Protein AF-A0A936MCS5-F1 (afdb_monomer)

Radius of gyration: 23.06 Å; Cα contacts (8 Å, |Δi|>4): 5; chains: 1; bounding box: 42×31×57 Å

Secondary structure (DSSP, 8-state):
---HHHHHHHHHTS-GGGHHHHHHHHHHHS------HHHHHHHHTTTTTTSSS-HHHHHHHHHHHHHHHH--

Structure (mmCIF, N/CA/C/O backbone):
data_AF-A0A936MCS5-F1
#
_entry.id   AF-A0A936MCS5-F1
#
loop_
_atom_site.group_PDB
_atom_site.id
_atom_site.type_symbol
_atom_site.label_atom_id
_atom_site.label_alt_id
_atom_site.label_comp_id
_atom_site.label_asym_id
_atom_site.label_entity_id
_atom_site.label_seq_id
_atom_site.pdbx_PDB_ins_code
_atom_site.Cartn_x
_atom_site.Cartn_y
_atom_site.Cartn_z
_atom_site.occupancy
_atom_site.B_iso_or_equiv
_atom_site.auth_seq_id
_atom_site.auth_comp_id
_atom_site.auth_asym_id
_atom_site.auth_atom_id
_atom_site.pdbx_PDB_model_num
ATOM 1 N N . MET A 1 1 ? 10.617 6.351 -34.548 1.00 67.06 1 MET A N 1
ATOM 2 C CA . MET A 1 1 ? 9.986 6.628 -33.238 1.00 67.06 1 MET A CA 1
ATOM 3 C C . MET A 1 1 ? 9.701 5.306 -32.564 1.00 67.06 1 MET A C 1
ATOM 5 O O . MET A 1 1 ? 9.207 4.408 -33.234 1.00 67.06 1 MET A O 1
ATOM 9 N N . LEU A 1 2 ? 10.027 5.180 -31.280 1.00 76.50 2 LEU A N 1
ATOM 10 C CA . LEU A 1 2 ? 9.667 3.992 -30.513 1.00 76.50 2 LEU A CA 1
ATOM 11 C C . LEU A 1 2 ? 8.138 3.962 -30.368 1.00 76.50 2 LEU A C 1
ATOM 13 O O . LEU A 1 2 ? 7.554 4.927 -29.879 1.00 76.50 2 LEU A O 1
ATOM 17 N N . THR A 1 3 ? 7.486 2.895 -30.828 1.00 87.69 3 THR A N 1
ATOM 18 C CA . THR A 1 3 ? 6.035 2.709 -30.663 1.00 87.69 3 THR A CA 1
ATOM 19 C C . THR A 1 3 ? 5.772 1.499 -29.780 1.00 87.69 3 THR A C 1
ATOM 21 O O . THR A 1 3 ? 6.573 0.565 -29.761 1.00 87.69 3 THR A O 1
ATOM 24 N N . LEU A 1 4 ? 4.634 1.474 -29.080 1.00 82.31 4 LEU A N 1
ATOM 25 C CA . LEU A 1 4 ? 4.241 0.330 -28.249 1.00 82.31 4 LEU A CA 1
ATOM 26 C C . LEU A 1 4 ? 4.251 -0.987 -29.0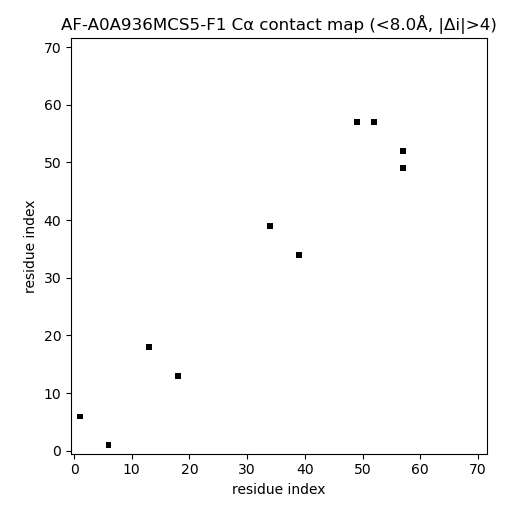44 1.00 82.31 4 LEU A C 1
ATOM 28 O O . LEU A 1 4 ? 4.710 -2.013 -28.553 1.00 82.31 4 LEU A O 1
ATOM 32 N N . ASN A 1 5 ? 3.821 -0.936 -30.305 1.00 84.31 5 ASN A N 1
ATOM 33 C CA . ASN A 1 5 ? 3.808 -2.091 -31.200 1.00 84.31 5 ASN A CA 1
ATOM 34 C C . ASN A 1 5 ? 5.215 -2.592 -31.552 1.00 84.31 5 ASN A C 1
ATOM 36 O O . ASN A 1 5 ? 5.391 -3.788 -31.767 1.00 84.31 5 ASN A O 1
ATOM 40 N N . SER A 1 6 ? 6.208 -1.702 -31.610 1.00 84.06 6 SER A N 1
ATOM 41 C CA . SER A 1 6 ? 7.614 -2.073 -31.809 1.00 84.06 6 SER A CA 1
ATOM 42 C C . SER A 1 6 ? 8.158 -2.810 -30.581 1.00 84.06 6 SER A C 1
ATOM 44 O O . SER A 1 6 ? 8.713 -3.893 -30.717 1.00 84.06 6 SER A O 1
ATOM 46 N N . ILE A 1 7 ? 7.882 -2.289 -29.382 1.00 82.62 7 ILE A N 1
ATOM 47 C CA . ILE A 1 7 ? 8.316 -2.882 -28.106 1.00 82.62 7 ILE A CA 1
ATOM 48 C C . ILE A 1 7 ? 7.682 -4.264 -27.893 1.00 82.62 7 ILE A C 1
ATOM 50 O O . ILE A 1 7 ? 8.353 -5.210 -27.500 1.00 82.62 7 ILE A O 1
ATOM 54 N N . LEU A 1 8 ? 6.387 -4.410 -28.188 1.00 81.75 8 LEU A N 1
ATOM 55 C CA . LEU A 1 8 ? 5.683 -5.687 -28.044 1.00 81.75 8 LEU A CA 1
ATOM 56 C C . LEU A 1 8 ? 6.192 -6.767 -29.005 1.00 81.75 8 LEU A C 1
ATOM 58 O O . LEU A 1 8 ? 6.084 -7.947 -28.685 1.00 81.75 8 LEU A O 1
ATOM 62 N N . LYS A 1 9 ? 6.713 -6.388 -30.178 1.00 84.25 9 LYS A N 1
ATOM 63 C CA . LYS A 1 9 ? 7.370 -7.336 -31.086 1.00 84.25 9 LYS A CA 1
ATOM 64 C C . LYS A 1 9 ? 8.710 -7.786 -30.513 1.00 84.25 9 LYS A C 1
ATOM 66 O O . LYS A 1 9 ? 8.927 -8.981 -30.392 1.00 84.25 9 LYS A O 1
ATOM 71 N N . GLU A 1 10 ? 9.531 -6.847 -30.053 1.00 80.75 10 GLU A N 1
ATOM 72 C CA . GLU A 1 10 ? 10.840 -7.155 -29.464 1.00 80.75 10 GLU A CA 1
ATOM 73 C C . GLU A 1 10 ? 10.735 -8.004 -28.186 1.00 80.75 10 GLU A C 1
ATOM 75 O O . GLU A 1 10 ? 11.531 -8.915 -27.991 1.00 80.75 10 GLU A O 1
ATOM 80 N N . ILE A 1 11 ? 9.716 -7.779 -27.346 1.00 82.31 11 ILE A N 1
ATOM 81 C CA . ILE A 1 11 ? 9.462 -8.603 -26.149 1.00 82.31 11 ILE A CA 1
ATOM 82 C C . ILE A 1 11 ? 9.061 -10.040 -26.519 1.00 82.31 11 ILE A C 1
ATOM 84 O O . ILE A 1 11 ? 9.399 -10.970 -25.790 1.00 82.31 11 ILE A O 1
ATOM 88 N N . LYS A 1 12 ? 8.352 -10.245 -27.637 1.00 81.56 12 LYS A N 1
ATOM 89 C CA . LYS A 1 12 ? 7.971 -11.594 -28.096 1.00 81.56 12 LYS A CA 1
ATOM 90 C C . LYS A 1 12 ? 9.165 -12.410 -28.585 1.00 81.56 12 LYS A C 1
ATOM 92 O O . LYS A 1 12 ? 9.119 -13.631 -28.487 1.00 81.56 12 LYS A O 1
ATOM 97 N N . ASP A 1 13 ? 10.209 -11.741 -29.062 1.00 85.38 13 ASP A N 1
ATOM 98 C CA . ASP A 1 13 ? 11.439 -12.372 -29.546 1.00 85.38 13 ASP A CA 1
ATOM 99 C C . ASP A 1 13 ? 12.448 -12.653 -28.409 1.00 85.38 13 ASP A C 1
ATOM 101 O O . ASP A 1 13 ? 13.536 -13.183 -28.649 1.00 85.38 13 ASP A O 1
ATOM 105 N N . VAL A 1 14 ? 12.104 -12.328 -27.154 1.00 82.38 14 VAL A N 1
ATOM 106 C CA . VAL A 1 14 ? 12.948 -12.606 -25.983 1.00 82.38 14 VAL A CA 1
ATOM 107 C C . VAL A 1 14 ? 13.012 -14.116 -25.727 1.00 82.38 14 VAL A C 1
ATOM 109 O O . VAL A 1 14 ? 11.975 -14.767 -25.577 1.00 82.38 14 VAL A O 1
ATOM 112 N N . PRO A 1 15 ? 14.218 -14.696 -25.609 1.00 84.38 15 PRO A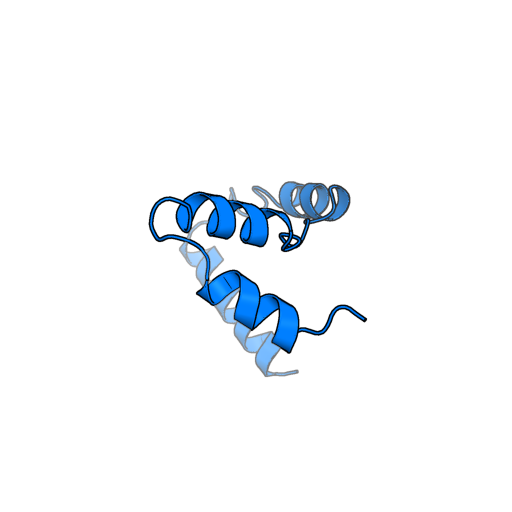 N 1
ATOM 113 C CA . PRO A 1 15 ? 14.364 -16.115 -25.335 1.00 84.38 15 PRO A CA 1
ATOM 114 C C . PRO A 1 15 ? 13.869 -16.460 -23.922 1.00 84.38 15 PRO A C 1
ATOM 116 O O . PRO A 1 15 ? 14.035 -15.693 -22.971 1.00 84.38 15 PRO A O 1
ATOM 119 N N . VAL A 1 16 ? 13.275 -17.649 -23.779 1.00 80.12 16 VAL A N 1
ATOM 120 C CA . VAL A 1 16 ? 12.565 -18.090 -22.561 1.00 80.12 16 VAL A CA 1
ATOM 121 C C . VAL A 1 16 ? 13.433 -18.011 -21.302 1.00 80.12 16 VAL A C 1
ATOM 123 O O . VAL A 1 16 ? 12.952 -17.642 -20.236 1.00 80.12 16 VAL A O 1
ATOM 126 N N . ASN A 1 17 ? 14.730 -18.282 -21.434 1.00 83.62 1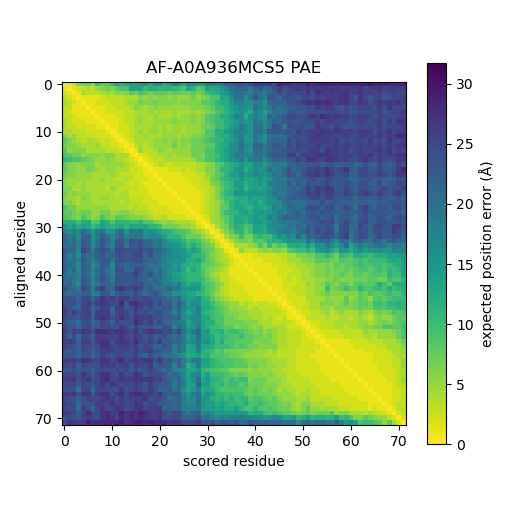7 ASN A N 1
ATOM 127 C CA . ASN A 1 17 ? 15.703 -18.224 -20.344 1.00 83.62 17 ASN A CA 1
ATOM 128 C C . ASN A 1 17 ? 15.980 -16.807 -19.807 1.00 83.62 17 ASN A C 1
ATOM 130 O O . ASN A 1 17 ? 16.647 -16.684 -18.787 1.00 83.62 17 ASN A O 1
ATOM 134 N N . ARG A 1 18 ? 15.495 -15.749 -20.471 1.00 82.81 18 ARG A N 1
ATOM 135 C CA . ARG A 1 18 ? 15.645 -14.346 -20.042 1.00 82.81 18 ARG A CA 1
ATOM 136 C C . ARG A 1 18 ? 14.316 -13.657 -19.741 1.00 82.81 18 ARG A C 1
ATOM 138 O O . ARG A 1 18 ? 14.309 -12.489 -19.360 1.00 82.81 18 ARG A O 1
ATOM 145 N N . LEU A 1 19 ? 13.194 -14.369 -19.882 1.00 81.00 19 LEU A N 1
ATOM 146 C CA . LEU A 1 19 ? 11.861 -13.832 -19.587 1.00 81.00 19 LEU A CA 1
ATOM 147 C C . LEU A 1 19 ? 11.759 -13.317 -18.150 1.00 81.00 19 LEU A C 1
ATOM 149 O O . LEU A 1 19 ? 11.133 -12.287 -17.915 1.00 81.00 19 LEU A O 1
ATOM 153 N N . GLU A 1 20 ? 12.399 -13.999 -17.203 1.00 82.44 20 GLU A N 1
ATOM 154 C CA . GLU A 1 20 ? 12.374 -13.616 -15.793 1.00 82.44 20 GLU A CA 1
ATOM 155 C C . GLU A 1 20 ? 13.136 -12.308 -15.527 1.00 82.44 20 GLU A C 1
ATOM 157 O O . GLU A 1 20 ? 12.613 -11.419 -14.853 1.00 82.44 20 GLU A O 1
ATOM 162 N N . GLU A 1 21 ? 14.314 -12.129 -16.133 1.00 84.00 21 GLU A N 1
ATOM 163 C CA . GLU A 1 21 ? 15.085 -10.877 -16.062 1.00 84.00 21 GLU A CA 1
ATOM 164 C C . GLU A 1 21 ? 14.283 -9.702 -16.638 1.00 84.00 21 GLU A C 1
ATOM 166 O O . GLU A 1 21 ? 14.187 -8.634 -16.029 1.00 84.00 21 GLU A O 1
ATOM 171 N N . VAL A 1 22 ? 13.658 -9.911 -17.802 1.00 85.38 22 VAL A N 1
ATOM 172 C CA . VAL A 1 22 ? 12.839 -8.891 -18.469 1.00 85.38 22 VAL A CA 1
ATOM 173 C C . VAL A 1 22 ? 11.597 -8.563 -17.644 1.00 85.38 22 VAL A C 1
ATOM 175 O O . VAL A 1 22 ? 11.258 -7.391 -17.481 1.00 85.38 22 VAL A O 1
ATOM 178 N N . TYR A 1 23 ? 10.944 -9.571 -17.067 1.00 83.56 23 TYR A N 1
ATOM 179 C CA . TYR A 1 23 ? 9.791 -9.384 -16.193 1.00 83.56 23 TYR A CA 1
ATOM 180 C C . TYR A 1 23 ? 10.136 -8.533 -14.966 1.00 83.56 23 TYR A C 1
ATOM 182 O O . TYR A 1 23 ? 9.412 -7.580 -14.656 1.00 83.56 23 TYR A O 1
ATOM 190 N N . GLN A 1 24 ? 11.254 -8.835 -14.297 1.00 82.94 24 GLN A N 1
ATOM 191 C CA . GLN A 1 24 ? 11.735 -8.060 -13.152 1.00 82.94 24 GLN A CA 1
ATOM 192 C C . GLN A 1 24 ? 12.085 -6.622 -13.550 1.00 82.94 24 GLN A C 1
ATOM 194 O O . GLN A 1 24 ? 11.708 -5.677 -12.853 1.00 82.94 24 GLN A O 1
ATOM 199 N N . PHE A 1 25 ? 12.742 -6.437 -14.695 1.00 83.25 25 PHE A N 1
ATOM 200 C CA . PHE A 1 25 ? 13.104 -5.116 -15.195 1.00 83.25 25 PHE A CA 1
ATOM 201 C C . PHE A 1 25 ? 11.869 -4.260 -15.509 1.00 83.25 25 PHE A C 1
ATOM 203 O O . PHE A 1 25 ? 11.758 -3.139 -15.012 1.00 83.25 25 PHE A O 1
ATOM 210 N N . VAL A 1 26 ? 10.887 -4.794 -16.239 1.00 83.69 26 VAL A N 1
ATOM 211 C CA . VAL A 1 26 ? 9.624 -4.092 -16.537 1.00 83.69 26 VAL A CA 1
ATOM 212 C C . VAL A 1 26 ? 8.860 -3.747 -15.252 1.00 83.69 26 VAL A C 1
ATOM 214 O O . VAL A 1 26 ? 8.322 -2.644 -15.116 1.00 83.69 26 VAL A O 1
ATOM 217 N N . HIS A 1 27 ? 8.864 -4.645 -14.264 1.00 80.62 27 HIS A N 1
ATOM 218 C CA . HIS A 1 27 ? 8.282 -4.373 -12.948 1.00 80.62 27 HIS A CA 1
ATOM 219 C C . HIS A 1 27 ? 9.020 -3.280 -12.172 1.00 80.62 27 HIS A C 1
ATOM 221 O O . HIS A 1 27 ? 8.386 -2.557 -11.405 1.00 80.62 27 HIS A O 1
ATOM 227 N N . SER A 1 28 ? 10.330 -3.131 -12.368 1.00 77.12 28 SER A N 1
ATOM 228 C CA . SER A 1 28 ? 11.113 -2.056 -11.749 1.00 77.12 28 SER A CA 1
ATOM 229 C C . SER A 1 28 ? 10.829 -0.688 -12.379 1.00 77.12 28 SER A C 1
ATOM 231 O O . SER A 1 28 ? 10.795 0.322 -11.678 1.00 77.12 28 SER A O 1
ATOM 233 N N . LEU A 1 29 ? 10.572 -0.666 -13.693 1.00 78.44 29 LEU A N 1
ATOM 234 C CA . LEU A 1 29 ? 10.196 0.533 -14.441 1.00 78.44 29 LEU A CA 1
ATOM 235 C C . LEU A 1 29 ? 8.775 0.995 -14.132 1.00 78.44 29 LEU A C 1
ATOM 237 O O . LEU A 1 29 ? 8.460 2.172 -14.299 1.00 78.44 29 LEU A O 1
ATOM 241 N N . THR A 1 30 ? 7.913 0.079 -13.688 1.00 75.62 30 THR A N 1
ATOM 242 C CA . THR A 1 30 ? 6.571 0.430 -13.237 1.00 75.62 30 THR A CA 1
ATOM 243 C C . THR A 1 30 ? 6.714 1.163 -11.908 1.00 75.62 30 THR A C 1
ATOM 245 O O . THR A 1 30 ? 7.129 0.544 -10.923 1.00 75.62 30 THR A O 1
ATOM 248 N N . PRO A 1 31 ? 6.383 2.464 -11.823 1.00 62.53 31 PRO A N 1
ATOM 249 C CA . PRO A 1 31 ? 6.457 3.166 -10.559 1.00 62.53 31 PRO A CA 1
ATOM 250 C C . PRO A 1 31 ? 5.460 2.505 -9.608 1.00 62.53 31 PRO A C 1
ATOM 252 O O . PRO A 1 31 ? 4.253 2.748 -9.678 1.00 62.53 31 PRO A O 1
ATOM 255 N N . LYS A 1 32 ? 5.957 1.664 -8.688 1.00 64.38 32 LYS A N 1
ATOM 256 C CA . LYS A 1 32 ? 5.215 1.340 -7.469 1.00 64.38 32 LYS A CA 1
ATOM 257 C C . LYS A 1 32 ? 4.782 2.683 -6.925 1.00 64.38 32 LYS A C 1
ATOM 259 O O . LYS A 1 32 ? 5.638 3.550 -6.767 1.00 64.38 32 LYS A O 1
ATOM 264 N N . ARG A 1 33 ? 3.476 2.871 -6.724 1.00 59.47 33 ARG A N 1
ATOM 265 C CA . ARG A 1 33 ? 2.882 4.112 -6.220 1.00 59.47 33 ARG A CA 1
ATOM 266 C C . ARG A 1 33 ? 3.663 4.494 -4.964 1.00 59.47 33 ARG A C 1
ATOM 268 O O . ARG A 1 33 ? 3.407 3.934 -3.901 1.00 59.47 33 ARG A O 1
ATOM 275 N N . GLN A 1 34 ? 4.686 5.339 -5.110 1.00 59.47 34 GLN A N 1
ATOM 276 C CA . GLN A 1 34 ? 5.569 5.662 -4.005 1.00 59.47 34 GLN A CA 1
ATOM 277 C C . GLN A 1 34 ? 4.684 6.460 -3.071 1.00 59.47 34 GLN A C 1
ATOM 279 O O . GLN A 1 34 ? 4.272 7.581 -3.373 1.00 59.47 34 GLN A O 1
ATOM 284 N N . ILE A 1 35 ? 4.283 5.824 -1.975 1.00 63.44 35 ILE A N 1
ATOM 285 C CA . ILE A 1 35 ? 3.668 6.535 -0.873 1.00 63.44 35 ILE A CA 1
ATOM 286 C C . ILE A 1 35 ? 4.741 7.533 -0.473 1.00 63.44 35 ILE A C 1
ATOM 288 O O . ILE A 1 35 ? 5.803 7.127 0.001 1.00 63.44 35 ILE A O 1
ATOM 292 N N . SER A 1 36 ? 4.497 8.815 -0.755 1.00 80.38 36 SER A N 1
ATOM 293 C CA . SER A 1 36 ? 5.444 9.862 -0.397 1.00 80.38 36 SER A CA 1
ATOM 294 C C . SER A 1 36 ? 5.818 9.683 1.068 1.00 80.38 36 SER A C 1
ATOM 296 O O . SER A 1 36 ? 4.987 9.272 1.883 1.00 80.38 36 SER A O 1
ATOM 298 N N . GLU A 1 37 ? 7.063 9.968 1.426 1.00 76.69 37 GLU A N 1
ATOM 299 C CA . GLU A 1 37 ? 7.506 9.799 2.809 1.00 76.69 37 GLU A CA 1
ATOM 300 C C . GLU A 1 37 ? 6.599 10.570 3.787 1.00 76.69 37 GLU A C 1
ATOM 302 O O . GLU A 1 37 ? 6.290 10.082 4.872 1.00 76.69 37 GLU A O 1
ATOM 307 N N . ALA A 1 38 ? 6.064 11.714 3.346 1.00 80.19 38 ALA A N 1
ATOM 308 C CA . ALA A 1 38 ? 5.030 12.472 4.041 1.00 80.19 38 ALA A CA 1
ATOM 309 C C . ALA A 1 38 ? 3.735 11.667 4.260 1.00 80.19 38 ALA A C 1
ATOM 311 O O . ALA A 1 38 ? 3.213 11.626 5.373 1.00 80.19 38 ALA A O 1
ATOM 312 N N . ARG A 1 39 ? 3.220 10.980 3.230 1.00 83.25 39 ARG A N 1
ATOM 313 C CA . ARG A 1 39 ? 2.042 10.109 3.361 1.00 83.25 39 ARG A CA 1
ATOM 314 C C . ARG A 1 39 ? 2.334 8.899 4.249 1.00 83.25 39 ARG A C 1
ATOM 316 O O . ARG A 1 39 ? 1.468 8.522 5.029 1.00 83.25 39 ARG A O 1
ATOM 323 N N . ARG A 1 40 ? 3.543 8.329 4.191 1.00 84.62 40 ARG A N 1
ATOM 324 C CA . ARG A 1 40 ? 3.964 7.234 5.081 1.00 84.62 40 ARG A CA 1
ATOM 325 C C . ARG A 1 40 ? 3.986 7.696 6.538 1.00 84.62 40 ARG A C 1
ATOM 327 O O . ARG A 1 40 ? 3.384 7.042 7.380 1.00 84.62 40 ARG A O 1
AT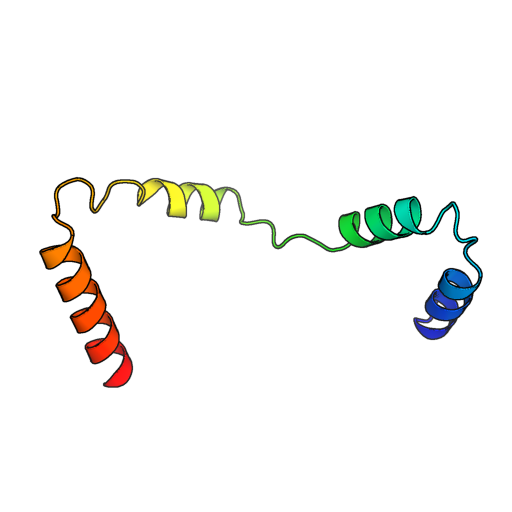OM 334 N N . LYS A 1 4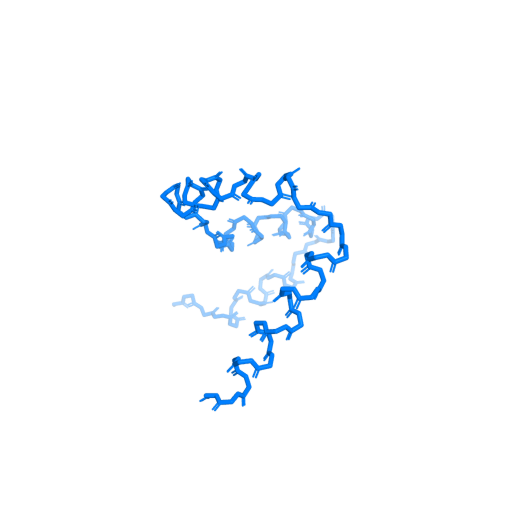1 ? 4.618 8.840 6.821 1.00 87.25 41 LYS A N 1
ATOM 335 C CA . LYS A 1 41 ? 4.645 9.471 8.152 1.00 87.25 41 LYS A CA 1
ATOM 336 C C . LYS A 1 41 ? 3.234 9.752 8.668 1.00 87.25 41 LYS A C 1
ATOM 338 O O . LYS A 1 41 ? 2.939 9.424 9.808 1.00 87.25 41 LYS A O 1
ATOM 343 N N . LYS A 1 42 ? 2.348 10.265 7.808 1.00 88.50 42 LYS A N 1
ATOM 344 C CA . LYS A 1 42 ? 0.939 10.504 8.147 1.00 88.50 42 LYS A CA 1
ATOM 345 C C . LYS A 1 42 ? 0.158 9.218 8.430 1.00 88.50 42 LYS A C 1
ATOM 347 O O . LYS A 1 42 ? -0.705 9.228 9.287 1.00 88.50 42 LYS A O 1
ATOM 352 N N . ILE A 1 43 ? 0.418 8.117 7.726 1.00 86.38 43 ILE A N 1
ATOM 353 C CA . ILE A 1 43 ? -0.220 6.826 8.040 1.00 86.38 43 ILE A CA 1
ATOM 354 C C . ILE A 1 43 ? 0.282 6.309 9.392 1.00 86.38 43 ILE A C 1
ATOM 356 O O . ILE A 1 43 ? -0.517 5.909 10.231 1.00 86.38 43 ILE A O 1
ATOM 360 N N . LEU A 1 44 ? 1.596 6.365 9.623 1.00 87.12 44 LEU A N 1
ATOM 361 C CA . LEU A 1 44 ? 2.211 5.894 10.865 1.00 87.12 44 LEU A CA 1
ATOM 362 C C . LEU A 1 44 ? 1.817 6.730 12.087 1.00 87.12 44 LEU A C 1
ATOM 364 O O . LEU A 1 44 ? 1.767 6.181 13.179 1.00 87.12 44 LEU A O 1
ATOM 368 N N . SER A 1 45 ? 1.482 8.015 11.927 1.00 90.31 45 SER A N 1
ATOM 369 C CA . SER A 1 45 ? 0.959 8.820 13.039 1.00 90.31 45 SER A CA 1
ATOM 370 C C . SER A 1 45 ? -0.405 8.346 13.545 1.00 90.31 45 SER A C 1
ATOM 372 O O . SER A 1 45 ? -0.801 8.756 14.628 1.00 90.31 45 SER A O 1
ATOM 374 N N . PHE A 1 46 ? -1.121 7.512 12.778 1.00 89.44 46 PHE A N 1
ATOM 375 C CA . PHE A 1 46 ? -2.369 6.882 13.214 1.00 89.44 46 PHE A CA 1
ATOM 376 C C . PHE A 1 46 ? -2.185 5.440 13.724 1.00 89.44 46 PHE A C 1
ATOM 378 O O . PHE A 1 46 ? -3.160 4.756 14.035 1.00 89.44 46 PHE A O 1
ATOM 385 N N . ALA A 1 47 ? -0.950 4.933 13.775 1.00 87.00 47 ALA A N 1
ATOM 386 C CA . ALA A 1 47 ? -0.695 3.598 14.299 1.00 87.00 47 ALA A CA 1
ATOM 387 C C . ALA A 1 47 ? -0.963 3.581 15.813 1.00 87.00 47 ALA A C 1
ATOM 389 O O . ALA A 1 47 ? -0.381 4.368 16.554 1.00 87.00 47 ALA A O 1
ATOM 390 N N . GLY A 1 48 ? -1.844 2.686 16.265 1.00 84.12 48 GLY A N 1
ATOM 391 C CA . GLY A 1 48 ? -2.182 2.539 17.684 1.00 84.12 48 GLY A CA 1
ATOM 392 C C . GLY A 1 48 ? -3.279 3.472 18.206 1.00 84.12 48 GLY A C 1
ATOM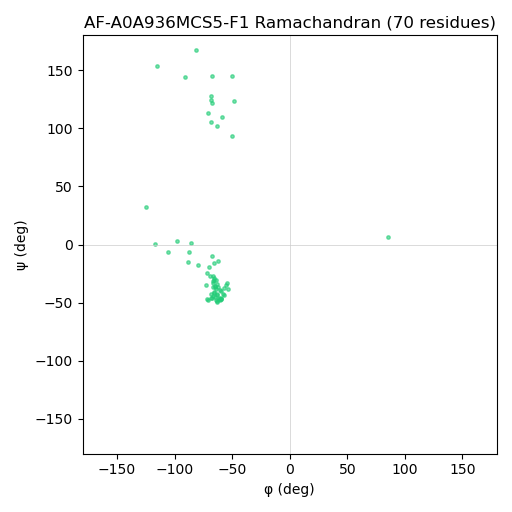 393 O O . GLY A 1 48 ? -3.552 3.441 19.397 1.00 84.12 48 GLY A O 1
ATOM 394 N N . CYS A 1 49 ? -3.954 4.253 17.352 1.00 88.56 49 CYS A N 1
ATOM 395 C CA . CYS A 1 49 ? -5.105 5.079 17.770 1.00 88.56 49 CYS A CA 1
ATOM 396 C C . CYS A 1 49 ? -6.301 4.285 18.311 1.00 88.56 49 CYS A C 1
ATOM 398 O O . CYS A 1 49 ? -7.219 4.880 18.854 1.00 88.56 49 CYS A O 1
ATOM 400 N N . PHE A 1 50 ? -6.300 2.976 18.084 1.00 88.00 50 PHE A N 1
ATOM 401 C CA . PHE A 1 50 ? -7.327 2.029 18.499 1.00 88.00 50 PHE A CA 1
ATOM 402 C C . PHE A 1 50 ? -6.685 0.896 19.314 1.00 88.00 50 PHE A C 1
ATOM 404 O O . PHE A 1 50 ? -7.058 -0.259 19.173 1.00 88.00 50 PHE A O 1
ATOM 411 N N . ALA A 1 51 ? -5.620 1.183 20.068 1.00 87.62 51 ALA A N 1
ATOM 412 C CA . ALA A 1 51 ? -4.945 0.164 20.880 1.00 87.62 51 ALA A CA 1
ATOM 413 C C . ALA A 1 51 ? -5.676 -0.122 22.205 1.00 87.62 51 ALA A C 1
ATOM 415 O O . ALA A 1 51 ? -5.401 -1.127 22.851 1.00 87.62 51 ALA A O 1
ATOM 416 N N . ASP A 1 52 ? -6.555 0.787 22.615 1.00 91.06 52 ASP A N 1
ATOM 417 C CA . ASP A 1 52 ? -7.309 0.814 23.868 1.00 91.06 52 ASP A CA 1
ATOM 418 C C . ASP A 1 52 ? -8.792 0.451 23.702 1.00 91.06 52 ASP A C 1
ATOM 420 O O . ASP A 1 52 ? -9.495 0.306 24.699 1.00 91.06 52 ASP A O 1
ATOM 424 N N . ILE A 1 53 ? -9.255 0.291 22.461 1.00 92.88 53 ILE A N 1
ATOM 425 C CA . ILE A 1 53 ? -10.612 -0.151 22.135 1.00 92.88 53 ILE A CA 1
ATOM 426 C C . ILE A 1 53 ? -10.640 -1.675 22.001 1.00 92.88 53 ILE A C 1
ATOM 428 O O . ILE A 1 53 ? -9.678 -2.275 21.512 1.00 92.88 53 ILE A O 1
ATOM 432 N N . ASP A 1 54 ? -11.731 -2.303 22.432 1.00 93.94 54 ASP A N 1
ATOM 433 C CA . ASP A 1 54 ? -11.943 -3.724 22.180 1.00 93.94 54 ASP A CA 1
ATOM 434 C C . ASP A 1 54 ? -12.499 -3.976 20.768 1.00 93.94 54 ASP A C 1
ATOM 436 O O . ASP A 1 54 ? -12.905 -3.061 20.043 1.00 93.94 54 ASP A O 1
ATOM 440 N N . ASP A 1 55 ? -12.482 -5.242 20.351 1.00 92.38 55 ASP A N 1
ATOM 441 C CA . ASP A 1 55 ? -12.903 -5.622 19.002 1.00 92.38 55 ASP A CA 1
ATOM 442 C C . ASP A 1 55 ? -14.393 -5.325 18.749 1.00 92.38 55 ASP A C 1
ATOM 444 O O . ASP A 1 55 ? -14.775 -5.032 17.616 1.00 92.38 55 ASP A O 1
ATOM 448 N N . ALA A 1 56 ? -15.243 -5.384 19.780 1.00 93.25 56 ALA A N 1
ATOM 449 C CA . ALA A 1 56 ? -16.680 -5.170 19.631 1.00 93.25 56 ALA A CA 1
ATOM 450 C C . ALA A 1 56 ? -16.989 -3.692 19.358 1.00 93.25 56 ALA A C 1
ATOM 452 O O . ALA A 1 56 ? -17.701 -3.372 18.402 1.00 93.25 56 ALA A O 1
ATOM 453 N N . ASP A 1 57 ? -16.381 -2.804 20.139 1.00 93.00 57 ASP A N 1
ATOM 454 C CA . ASP A 1 57 ? -16.495 -1.358 19.982 1.00 93.00 57 ASP A CA 1
ATOM 455 C C . ASP A 1 57 ? -15.874 -0.891 18.649 1.00 93.00 57 ASP A C 1
ATOM 457 O O . ASP A 1 57 ? -16.397 0.006 17.974 1.00 93.00 57 ASP A O 1
ATOM 461 N N . TYR A 1 58 ? -14.782 -1.530 18.206 1.00 91.62 58 TYR A N 1
ATOM 462 C CA . TYR A 1 58 ? -14.186 -1.256 16.896 1.00 91.62 58 TYR A CA 1
ATOM 463 C C . TYR A 1 58 ? -15.120 -1.638 15.738 1.00 91.62 58 TYR A C 1
ATOM 465 O O . TYR A 1 58 ? -15.298 -0.855 14.798 1.00 91.62 58 TYR A O 1
ATOM 473 N N . GLU A 1 59 ? -15.744 -2.816 15.791 1.00 93.44 59 GLU A N 1
ATOM 474 C CA . GLU A 1 59 ? -16.685 -3.263 14.759 1.00 93.44 59 GLU A CA 1
ATOM 475 C C . GLU A 1 59 ? -17.934 -2.370 14.693 1.00 93.44 59 GLU A C 1
ATOM 477 O O . GLU A 1 59 ? -18.387 -2.020 13.594 1.00 93.44 59 GLU A O 1
ATOM 482 N N . GLU A 1 60 ? -18.452 -1.911 15.838 1.00 94.50 60 GLU A N 1
ATOM 483 C CA . GLU A 1 60 ? -19.549 -0.937 15.883 1.00 94.50 60 GLU A CA 1
ATOM 484 C C . GLU A 1 60 ? -19.152 0.388 15.214 1.00 94.50 60 GLU A C 1
ATOM 486 O O . GLU A 1 60 ? -19.870 0.902 14.346 1.00 94.50 60 GLU A O 1
ATOM 491 N N . PHE A 1 61 ? -17.966 0.912 15.535 1.00 92.06 61 PHE A N 1
ATOM 492 C CA . PHE A 1 61 ? -17.427 2.116 14.904 1.00 92.06 61 PHE A CA 1
ATOM 493 C C . PHE A 1 61 ? -17.311 1.970 13.375 1.00 92.06 61 PHE A C 1
ATOM 495 O O . PHE A 1 61 ? -17.674 2.883 12.614 1.00 92.06 61 PHE A O 1
ATOM 502 N N . VAL A 1 62 ? -16.839 0.817 12.891 1.00 93.00 62 VAL A N 1
ATOM 503 C CA . VAL A 1 62 ? -16.732 0.520 11.454 1.00 93.00 62 VAL A CA 1
ATOM 504 C C . VAL A 1 62 ? -18.114 0.441 10.795 1.00 93.00 62 VAL A C 1
ATOM 506 O O . VAL A 1 62 ? -18.297 0.948 9.682 1.00 93.00 62 VAL A O 1
ATOM 509 N N . ALA A 1 63 ? -19.099 -0.169 11.454 1.00 93.50 63 ALA A N 1
ATOM 510 C CA . ALA A 1 63 ? -20.465 -0.255 10.949 1.00 93.50 63 ALA A CA 1
ATOM 511 C C . ALA A 1 63 ? -21.115 1.133 10.839 1.00 93.50 63 ALA A C 1
ATOM 513 O O . ALA A 1 63 ? -21.628 1.494 9.774 1.00 93.50 63 ALA A O 1
ATOM 514 N N . HIS A 1 64 ? -21.010 1.945 11.893 1.00 93.88 64 HIS A N 1
ATOM 515 C CA . HIS A 1 64 ? -21.549 3.301 11.927 1.00 93.88 64 HIS A CA 1
ATOM 516 C C . HIS A 1 64 ? -20.906 4.198 10.856 1.00 93.88 64 HIS A C 1
ATOM 518 O O . HIS A 1 64 ? -21.597 4.868 10.086 1.00 93.88 64 HIS A O 1
ATOM 524 N N . THR A 1 65 ? -19.576 4.166 10.715 1.00 92.69 65 THR A N 1
ATOM 525 C CA . THR A 1 65 ? -18.881 4.962 9.685 1.00 92.69 65 THR A CA 1
ATOM 526 C C . THR A 1 65 ? -19.254 4.560 8.256 1.00 92.69 65 THR A C 1
ATOM 5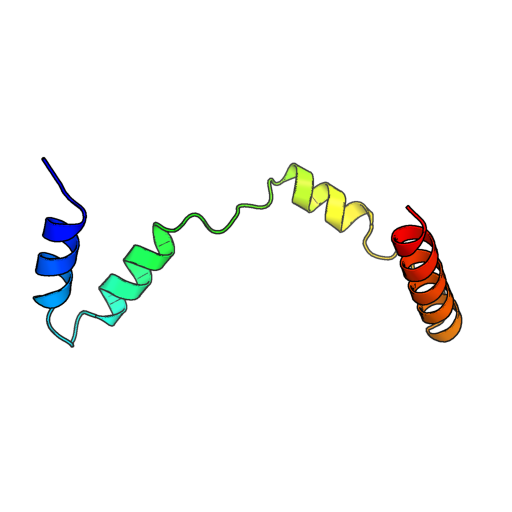28 O O . THR A 1 65 ? -19.319 5.429 7.382 1.00 92.69 65 THR A O 1
ATOM 531 N N . LYS A 1 66 ? -19.528 3.275 7.989 1.00 93.25 66 LYS A N 1
ATOM 532 C CA . LYS A 1 66 ? -20.045 2.820 6.685 1.00 93.25 66 LYS A CA 1
ATOM 533 C C . LYS A 1 66 ? -21.456 3.343 6.420 1.00 93.25 66 LYS A C 1
ATOM 535 O O . LYS A 1 66 ? -21.702 3.826 5.318 1.00 93.25 66 LYS A O 1
ATOM 540 N N . GLN A 1 67 ? -22.346 3.281 7.410 1.00 93.50 67 GLN A N 1
ATOM 541 C CA . GLN A 1 67 ? -23.721 3.776 7.287 1.00 93.50 67 GLN A CA 1
ATOM 542 C C . GLN A 1 67 ? -23.758 5.277 6.988 1.00 93.50 67 GLN A C 1
ATOM 544 O O . GLN A 1 67 ? -24.400 5.694 6.027 1.00 93.50 67 GLN A O 1
ATOM 549 N N . VAL A 1 68 ? -23.000 6.080 7.740 1.00 93.81 68 VAL A N 1
ATOM 550 C CA . VAL A 1 68 ? -22.926 7.535 7.527 1.00 93.81 68 VAL A CA 1
ATOM 551 C C . VAL A 1 68 ? -22.420 7.869 6.121 1.00 93.81 68 VAL A C 1
ATOM 553 O O . VAL A 1 68 ? -22.957 8.755 5.469 1.00 93.81 68 VAL A O 1
ATOM 556 N N . ARG A 1 69 ? -21.424 7.138 5.604 1.00 90.00 69 ARG A N 1
ATOM 557 C CA . ARG A 1 69 ? -20.887 7.360 4.247 1.00 90.00 69 ARG A CA 1
ATOM 558 C C . ARG A 1 69 ? -21.831 6.969 3.115 1.00 90.00 69 ARG A C 1
ATOM 560 O O . ARG A 1 69 ? -21.579 7.377 1.994 1.00 90.00 69 ARG A O 1
ATOM 567 N N . GLN A 1 70 ? -22.838 6.141 3.377 1.00 85.69 70 GLN A N 1
ATOM 568 C CA . GLN A 1 70 ? -23.852 5.770 2.386 1.00 85.69 70 GLN A CA 1
ATOM 569 C C . GLN A 1 70 ? -25.036 6.747 2.373 1.00 85.69 70 GLN A C 1
ATOM 571 O O . GLN A 1 70 ? -25.834 6.718 1.442 1.00 85.69 70 GLN A O 1
ATOM 576 N N . GLN A 1 71 ? -25.164 7.586 3.405 1.00 75.31 71 GLN A N 1
ATOM 577 C CA . GLN A 1 71 ? -26.204 8.613 3.511 1.00 75.31 71 GLN A CA 1
ATOM 578 C C . GLN A 1 71 ? -25.813 9.955 2.860 1.00 75.31 71 GLN A C 1
ATOM 580 O O . GLN A 1 71 ? -26.665 10.837 2.761 1.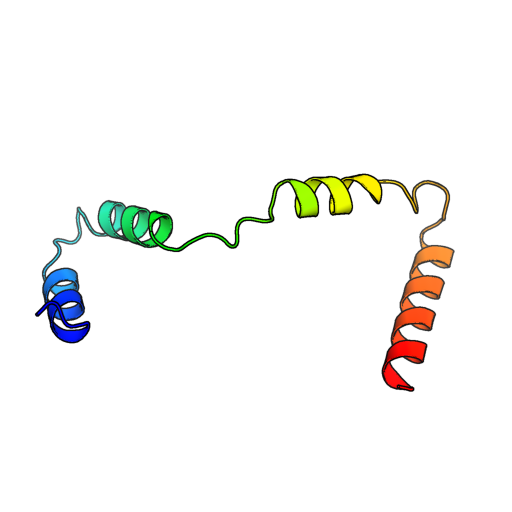00 75.31 71 GLN A O 1
ATOM 585 N N . TYR A 1 72 ? -24.567 10.098 2.398 1.00 52.06 72 TYR A N 1
ATOM 586 C CA . TYR A 1 72 ? -24.046 11.231 1.620 1.00 52.06 72 TYR A CA 1
ATOM 587 C C . TYR A 1 72 ? -23.520 10.744 0.268 1.00 52.06 72 TYR A C 1
ATOM 589 O O . TYR A 1 72 ? -23.539 11.553 -0.686 1.00 52.06 72 TYR A O 1
#

Foldseek 3Di:
DDDPVNVVVVLVVDDPVCVVVVVVVVVVVPPPPPCPVVNVVVVVVCPCVCVPPDPVVVVVVVVVVVVVVVVD

Mean predicted aligned error: 13.28 Å

pLDDT: mean 83.55, std 9.0, range [52.06, 94.5]

Sequence (72 aa):
MLTLNSILKEIKDVPVNRLEEVYQFVHSLTPKRQISEARRKKILSFAGCFADIDDADYEEFVAHTKQVRQQY

Solvent-accessible surface area (backbone atoms only — not comparable to full-atom values): 4533 Å² total; per-residue (Å²): 130,96,45,73,72,56,53,58,51,56,59,68,70,52,55,78,94,47,48,64,62,5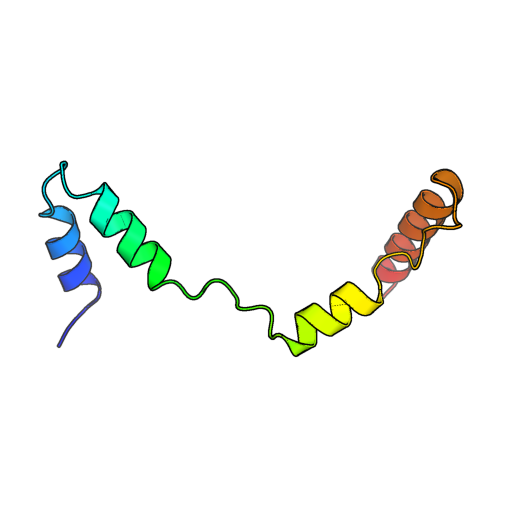2,51,54,51,56,55,66,70,45,77,67,83,72,68,48,69,67,56,46,52,58,53,56,72,55,64,66,81,66,70,88,56,55,74,68,62,48,50,51,53,53,52,52,55,52,53,58,62,73,77,108